Protein AF-A0A920F0G0-F1 (afdb_monomer_lite)

Structure (mmCIF, N/CA/C/O backbone):
data_AF-A0A920F0G0-F1
#
_entry.id   AF-A0A920F0G0-F1
#
loop_
_atom_site.group_PDB
_atom_s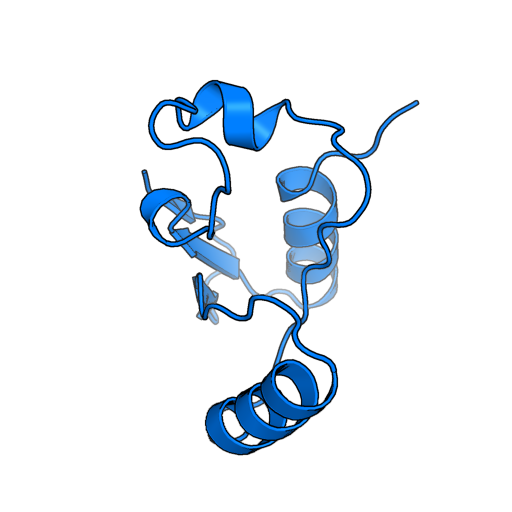ite.id
_atom_site.type_symbol
_atom_site.label_atom_id
_atom_site.label_alt_id
_atom_site.label_comp_id
_atom_site.label_asym_id
_atom_site.label_entity_id
_atom_site.label_seq_id
_atom_site.pdbx_PDB_ins_code
_atom_site.Cartn_x
_atom_site.Cartn_y
_atom_site.Cartn_z
_atom_site.occupancy
_atom_site.B_iso_or_equiv
_atom_site.auth_seq_id
_atom_site.auth_comp_id
_atom_site.auth_asym_id
_atom_site.auth_atom_id
_atom_site.pdbx_PDB_model_num
ATOM 1 N N . MET A 1 1 ? 13.093 19.922 0.514 1.00 31.78 1 MET A N 1
ATOM 2 C CA . MET A 1 1 ? 12.876 19.098 1.717 1.00 31.78 1 MET A CA 1
ATOM 3 C C . MET A 1 1 ? 11.887 18.017 1.307 1.00 31.78 1 MET A C 1
ATOM 5 O O . MET A 1 1 ? 10.815 18.391 0.843 1.00 31.78 1 MET A O 1
ATOM 9 N N . PRO A 1 2 ? 12.292 16.745 1.293 1.00 37.50 2 PRO A N 1
ATOM 10 C CA . PRO A 1 2 ? 11.541 15.662 0.667 1.00 37.50 2 PRO A CA 1
ATOM 11 C C . PRO A 1 2 ? 10.3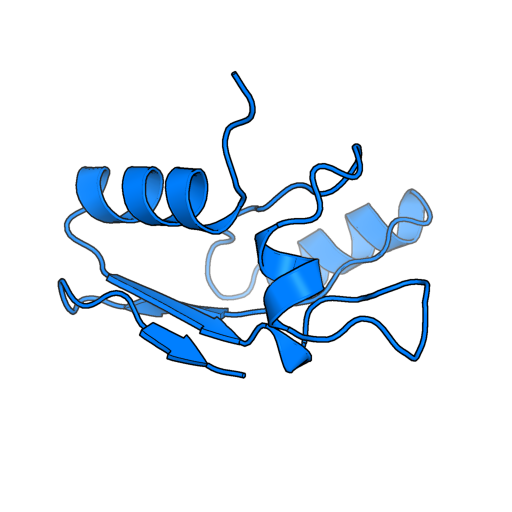82 15.239 1.573 1.00 37.50 2 PRO A C 1
ATOM 13 O O . PRO A 1 2 ? 10.551 15.118 2.782 1.00 37.50 2 PRO A O 1
ATOM 16 N N . LEU A 1 3 ? 9.182 15.107 1.007 1.00 42.09 3 LEU A N 1
ATOM 17 C CA . LEU A 1 3 ? 7.971 14.722 1.732 1.00 42.09 3 LEU A CA 1
ATOM 18 C C . LEU A 1 3 ? 7.706 13.232 1.499 1.00 42.09 3 LEU A C 1
ATOM 20 O O . LEU A 1 3 ? 7.221 12.840 0.439 1.00 42.09 3 LEU A O 1
ATOM 24 N N . ASP A 1 4 ? 8.037 12.427 2.507 1.00 51.38 4 ASP A N 1
ATOM 25 C CA . ASP A 1 4 ? 7.868 10.974 2.546 1.00 51.38 4 ASP A CA 1
ATOM 26 C C . ASP A 1 4 ? 6.404 10.520 2.342 1.00 51.38 4 ASP A C 1
ATOM 28 O O . ASP A 1 4 ? 5.449 11.125 2.843 1.00 51.38 4 ASP A O 1
ATOM 32 N N . LEU A 1 5 ? 6.227 9.390 1.645 1.00 55.72 5 LEU A N 1
ATOM 33 C CA . LEU A 1 5 ? 4.959 8.674 1.399 1.00 55.72 5 LEU A CA 1
ATOM 34 C C . LEU A 1 5 ? 4.039 8.527 2.640 1.00 55.72 5 LEU A C 1
ATOM 36 O O . LEU A 1 5 ? 2.829 8.758 2.528 1.00 55.72 5 LEU A O 1
ATOM 40 N N . PRO A 1 6 ? 4.554 8.157 3.833 1.00 56.16 6 PRO A N 1
ATOM 41 C CA . PRO A 1 6 ? 3.752 8.116 5.053 1.00 56.16 6 PRO A CA 1
ATOM 42 C C . PRO A 1 6 ? 3.249 9.497 5.485 1.00 56.16 6 PRO A C 1
ATOM 44 O O . PRO A 1 6 ? 2.112 9.598 5.935 1.00 56.16 6 PRO A O 1
ATOM 47 N N . SER A 1 7 ? 4.041 10.558 5.314 1.00 55.19 7 SER A N 1
ATOM 48 C CA . SER A 1 7 ? 3.654 11.921 5.702 1.00 55.19 7 SER A CA 1
ATOM 49 C C . SER A 1 7 ? 2.470 12.426 4.870 1.00 55.19 7 SER A C 1
ATOM 51 O O . SER A 1 7 ? 1.458 12.852 5.427 1.00 55.19 7 SER A O 1
ATOM 53 N N . SER A 1 8 ? 2.532 12.267 3.542 1.00 56.41 8 SER A N 1
ATOM 54 C CA . SER A 1 8 ? 1.435 12.655 2.637 1.00 56.41 8 SER A CA 1
ATOM 55 C C . SER A 1 8 ? 0.165 11.820 2.848 1.00 56.41 8 SER A C 1
ATOM 57 O O . SER A 1 8 ? -0.942 12.364 2.861 1.00 56.41 8 SER A O 1
ATOM 59 N N . SER A 1 9 ? 0.310 10.516 3.105 1.00 58.88 9 SER A N 1
ATOM 60 C CA . SER A 1 9 ? -0.823 9.639 3.430 1.00 58.88 9 SER A CA 1
ATOM 61 C C . SER A 1 9 ? -1.492 10.042 4.749 1.00 58.88 9 SER A C 1
ATOM 63 O O . SER A 1 9 ? -2.715 10.150 4.818 1.00 58.88 9 SER A O 1
ATOM 65 N N . ILE A 1 10 ? -0.700 10.322 5.789 1.00 60.56 10 ILE A N 1
ATOM 66 C CA . ILE A 1 10 ? -1.197 10.759 7.102 1.00 60.56 10 ILE A CA 1
ATOM 67 C C . ILE A 1 10 ? -1.880 12.130 7.006 1.00 60.56 10 ILE A C 1
ATOM 69 O O . ILE A 1 10 ? -2.913 12.339 7.644 1.00 60.56 10 ILE A O 1
ATOM 73 N N . GLU A 1 11 ? -1.361 13.056 6.196 1.00 58.06 11 GLU A N 1
ATOM 74 C CA . GLU A 1 11 ? -1.973 14.377 6.016 1.00 58.06 11 GLU A CA 1
ATOM 75 C C . GLU A 1 11 ? -3.346 14.290 5.324 1.00 58.06 11 GLU A C 1
ATOM 77 O O . GLU A 1 11 ? -4.299 14.953 5.745 1.00 58.06 11 GLU A O 1
ATOM 82 N N . MET A 1 12 ? -3.483 13.423 4.312 1.00 59.09 12 MET A N 1
ATOM 83 C CA . MET A 1 12 ? -4.770 13.148 3.660 1.00 59.09 12 MET A CA 1
ATOM 84 C C . MET A 1 12 ? -5.775 12.476 4.609 1.00 59.09 12 MET A C 1
ATOM 86 O O . MET A 1 12 ? -6.952 12.832 4.593 1.00 59.09 12 MET A O 1
ATOM 90 N N . ALA A 1 13 ? -5.317 11.555 5.466 1.00 57.06 13 ALA A N 1
ATOM 91 C CA . ALA A 1 13 ? -6.137 10.918 6.503 1.00 57.06 13 ALA A CA 1
ATOM 92 C C . ALA A 1 13 ? -6.689 11.942 7.507 1.00 57.06 13 ALA A C 1
ATOM 94 O O . ALA A 1 13 ? -7.890 12.012 7.774 1.00 57.06 13 ALA A O 1
ATOM 95 N N . SER A 1 14 ? -5.785 12.784 8.018 1.00 54.81 14 SER A N 1
ATOM 96 C CA . SER A 1 14 ? -6.057 13.766 9.066 1.00 54.81 14 SER A CA 1
ATOM 97 C C . SER A 1 14 ? -7.092 14.806 8.625 1.00 54.81 14 SER A C 1
ATOM 99 O O . SER A 1 14 ? -8.006 15.130 9.381 1.00 54.81 14 SER A O 1
ATOM 101 N N . LYS A 1 15 ? -7.037 15.257 7.363 1.00 55.34 15 LYS A N 1
ATOM 102 C CA . LYS A 1 15 ? -8.038 16.181 6.796 1.00 55.34 15 LYS A CA 1
ATOM 103 C C . LYS A 1 15 ? -9.429 15.552 6.618 1.00 55.34 15 LYS A C 1
ATOM 105 O O . LYS A 1 15 ? -10.405 16.291 6.531 1.00 55.34 15 LYS A O 1
ATOM 110 N N . GLY A 1 16 ? -9.528 14.220 6.580 1.00 56.97 16 GLY A N 1
ATOM 111 C CA . GLY A 1 16 ? -10.788 13.481 6.442 1.00 56.97 16 GLY A CA 1
ATOM 112 C C . GLY A 1 16 ? -11.406 12.989 7.755 1.00 56.97 16 GLY A C 1
ATOM 113 O O . GLY A 1 16 ? -12.506 12.450 7.719 1.00 56.97 16 GLY A O 1
ATOM 114 N N . ASN A 1 17 ? -10.733 13.149 8.904 1.00 59.00 17 ASN A N 1
ATOM 115 C CA . ASN A 1 17 ? -11.104 12.507 10.179 1.00 59.00 17 ASN A CA 1
ATOM 116 C C . ASN A 1 17 ? -11.171 10.962 10.102 1.00 59.00 17 ASN A C 1
ATOM 118 O O . ASN A 1 17 ? -11.814 10.312 10.927 1.00 59.00 17 ASN A O 1
ATOM 122 N N . LEU A 1 18 ? -10.494 10.389 9.105 1.00 65.81 18 LEU A N 1
ATOM 123 C CA . LEU A 1 18 ? -10.395 8.962 8.817 1.00 65.81 18 LEU A CA 1
ATOM 124 C C . LEU A 1 18 ? -8.973 8.503 9.155 1.00 65.81 18 LEU A C 1
ATOM 126 O O . LEU A 1 18 ? -8.024 9.278 9.077 1.00 65.81 18 LEU A O 1
ATOM 130 N N . GLY A 1 19 ? -8.798 7.244 9.520 1.00 73.38 19 GLY A N 1
ATOM 131 C CA . GLY A 1 19 ? -7.482 6.623 9.675 1.00 73.38 19 GLY A CA 1
ATOM 132 C C . GLY A 1 19 ? -7.121 5.823 8.445 1.00 73.38 19 GLY A C 1
ATOM 133 O O . GLY A 1 19 ? -7.977 5.488 7.628 1.00 73.38 19 GLY A O 1
ATOM 134 N N . ILE A 1 20 ? -5.850 5.472 8.319 1.00 79.06 20 ILE A N 1
ATOM 135 C CA . ILE A 1 20 ? -5.369 4.668 7.197 1.00 79.06 20 ILE A CA 1
ATOM 136 C C . ILE A 1 20 ? -4.658 3.434 7.724 1.00 79.06 20 ILE A C 1
ATOM 138 O O . ILE A 1 20 ? -3.813 3.524 8.612 1.00 79.06 20 ILE A O 1
ATOM 142 N N . GLU A 1 21 ? -4.984 2.282 7.147 1.00 83.88 21 GLU A N 1
ATOM 143 C CA . GLU A 1 21 ? -4.205 1.061 7.293 1.00 83.88 21 GLU A CA 1
ATOM 144 C C . GLU A 1 21 ? -3.423 0.807 6.000 1.00 83.88 21 GLU A C 1
ATOM 146 O O . GLU A 1 21 ? -4.027 0.536 4.961 1.00 83.88 21 GLU A O 1
ATOM 151 N N . LEU A 1 22 ? -2.093 0.905 6.064 1.00 81.75 22 LEU A N 1
ATOM 152 C CA . LEU A 1 22 ? -1.171 0.650 4.954 1.00 81.75 22 LEU A CA 1
ATOM 153 C C . LEU A 1 22 ? -0.325 -0.590 5.241 1.00 81.75 22 LEU A C 1
ATOM 155 O O . LEU A 1 22 ? 0.205 -0.748 6.334 1.00 81.75 22 LEU A O 1
ATOM 159 N N . HIS A 1 23 ? -0.166 -1.438 4.235 1.00 81.56 23 HIS A N 1
ATOM 160 C CA . HIS A 1 23 ? 0.628 -2.662 4.232 1.00 81.56 23 HIS A CA 1
ATOM 161 C C . HIS A 1 23 ? 1.808 -2.462 3.281 1.00 81.56 23 HIS A C 1
ATOM 163 O O . HIS A 1 23 ? 1.652 -2.510 2.059 1.00 81.56 23 HIS A O 1
ATOM 169 N N . LEU A 1 24 ? 2.987 -2.194 3.837 1.00 75.88 24 LEU A N 1
ATOM 170 C CA . LEU A 1 24 ? 4.182 -1.860 3.062 1.00 75.88 24 LEU A CA 1
ATOM 171 C C . LEU A 1 24 ? 4.788 -3.069 2.342 1.00 75.88 24 LEU A C 1
ATOM 173 O O . LEU A 1 24 ? 5.379 -2.898 1.283 1.00 75.88 24 LEU A O 1
ATOM 177 N N . ASN A 1 25 ? 4.557 -4.289 2.828 1.00 76.25 25 ASN A N 1
ATOM 178 C CA . ASN A 1 25 ? 4.906 -5.524 2.110 1.00 76.25 25 ASN A CA 1
ATOM 179 C C . ASN A 1 25 ? 4.183 -5.709 0.770 1.00 76.25 25 ASN A C 1
ATOM 181 O O . ASN A 1 25 ? 4.631 -6.494 -0.061 1.00 76.25 25 ASN A O 1
ATOM 185 N N . LYS A 1 26 ? 3.061 -5.016 0.552 1.00 76.44 26 LYS A N 1
ATOM 186 C CA . LYS A 1 26 ? 2.320 -5.055 -0.714 1.00 76.44 26 LYS A CA 1
ATOM 187 C C . LYS A 1 26 ? 2.776 -3.991 -1.703 1.00 76.44 26 LYS A C 1
ATOM 189 O O . LYS A 1 26 ? 2.259 -3.960 -2.818 1.00 76.44 26 LYS A O 1
ATOM 194 N N . VAL A 1 27 ? 3.690 -3.104 -1.306 1.00 77.56 27 VAL A N 1
ATOM 195 C CA . VAL A 1 27 ? 4.214 -2.067 -2.195 1.00 77.56 27 VAL A CA 1
ATOM 196 C C . VAL A 1 27 ? 5.082 -2.747 -3.256 1.00 77.56 27 VAL A C 1
ATOM 198 O O . VAL A 1 27 ? 6.088 -3.365 -2.900 1.00 77.56 27 VAL A O 1
ATOM 201 N N . PRO A 1 28 ? 4.724 -2.649 -4.550 1.00 71.06 28 PRO A N 1
ATOM 202 C CA . PRO A 1 28 ? 5.526 -3.221 -5.616 1.00 71.06 28 PRO A CA 1
ATOM 203 C C . PRO A 1 28 ? 6.883 -2.518 -5.620 1.00 71.06 28 PRO A C 1
ATOM 205 O O . PRO A 1 28 ? 6.980 -1.301 -5.785 1.00 71.06 28 PRO A O 1
ATOM 208 N N . CYS A 1 29 ? 7.932 -3.297 -5.385 1.00 65.81 29 CYS A N 1
ATOM 209 C CA . CYS A 1 29 ? 9.309 -2.839 -5.390 1.00 65.81 29 CYS A CA 1
ATOM 210 C C . CYS A 1 29 ? 10.018 -3.534 -6.550 1.00 65.81 29 CYS A C 1
ATOM 212 O O . CYS A 1 29 ? 9.951 -4.754 -6.675 1.00 65.81 29 CYS A O 1
ATOM 214 N N . ARG A 1 30 ? 10.689 -2.758 -7.409 1.00 62.59 30 ARG A N 1
ATOM 215 C CA . ARG A 1 30 ? 11.486 -3.307 -8.521 1.00 62.59 30 ARG A CA 1
ATOM 216 C C . ARG A 1 30 ? 12.746 -4.033 -8.038 1.00 62.59 30 ARG A C 1
ATOM 218 O O . ARG A 1 30 ? 13.290 -4.853 -8.766 1.00 62.59 30 ARG A O 1
ATOM 225 N N . GLU A 1 31 ? 13.189 -3.749 -6.817 1.00 59.66 31 GLU A N 1
ATOM 226 C CA . GLU A 1 31 ? 14.303 -4.430 -6.162 1.00 59.66 31 GLU A CA 1
ATOM 227 C C . GLU A 1 31 ? 13.777 -5.438 -5.133 1.00 59.66 31 GLU A C 1
ATOM 229 O O . GLU A 1 31 ? 13.122 -5.058 -4.163 1.00 59.66 31 GLU A O 1
ATOM 234 N N . GLU A 1 32 ? 14.107 -6.722 -5.311 1.00 54.09 32 GLU A N 1
ATOM 235 C CA . GLU A 1 32 ? 13.676 -7.840 -4.447 1.00 54.09 32 GLU A CA 1
ATOM 236 C C . GLU A 1 32 ? 14.176 -7.757 -2.987 1.00 54.09 32 GLU A C 1
ATOM 238 O O . GLU A 1 32 ? 13.803 -8.590 -2.163 1.00 54.09 32 GLU A O 1
ATOM 243 N N . LYS A 1 33 ? 15.038 -6.789 -2.644 1.00 56.38 33 LYS A N 1
ATOM 244 C CA . LYS A 1 33 ? 15.725 -6.714 -1.340 1.00 56.38 33 LYS A CA 1
ATOM 245 C C . LYS A 1 33 ? 15.570 -5.388 -0.602 1.00 56.38 33 LYS A C 1
ATOM 247 O O . LYS A 1 33 ? 16.339 -5.127 0.317 1.00 56.38 33 LYS A O 1
ATOM 252 N N . MET A 1 34 ? 14.590 -4.564 -0.964 1.00 62.34 34 MET A N 1
ATOM 253 C CA . MET A 1 34 ? 14.356 -3.323 -0.229 1.00 62.34 34 MET A CA 1
ATOM 254 C C . MET A 1 34 ? 13.685 -3.638 1.113 1.00 62.34 34 MET A C 1
ATOM 256 O O . MET A 1 34 ? 12.586 -4.194 1.163 1.00 62.34 34 MET A O 1
ATOM 260 N N . THR A 1 35 ? 14.354 -3.312 2.216 1.00 66.31 35 THR A N 1
ATOM 261 C CA . THR A 1 35 ? 13.771 -3.448 3.551 1.00 66.31 35 THR A CA 1
ATOM 262 C C . THR A 1 35 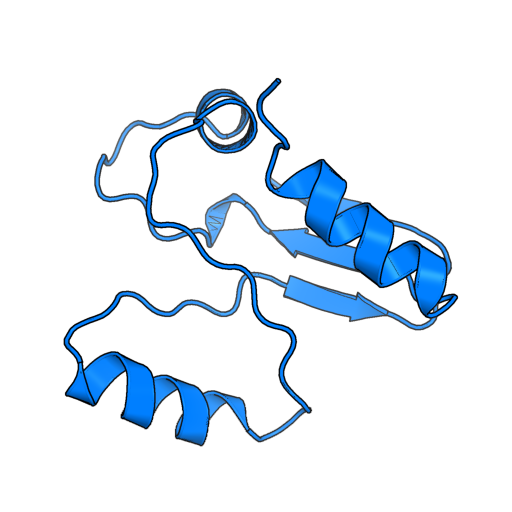? 12.623 -2.450 3.717 1.00 66.31 35 THR A C 1
ATOM 264 O O . THR A 1 35 ? 12.626 -1.382 3.101 1.00 66.31 35 THR A O 1
ATOM 267 N N . PRO A 1 36 ? 11.632 -2.721 4.581 1.00 65.00 36 PRO A N 1
ATOM 268 C CA . PRO A 1 36 ? 10.516 -1.796 4.733 1.00 65.00 36 PRO A CA 1
ATOM 269 C C . PRO A 1 36 ? 10.918 -0.404 5.245 1.00 65.00 36 PRO A C 1
ATOM 271 O O . PRO A 1 36 ? 10.245 0.582 4.953 1.00 65.00 36 PRO A O 1
ATOM 274 N N . TYR A 1 37 ? 12.042 -0.314 5.961 1.00 64.56 37 TYR A N 1
ATOM 275 C CA . TYR A 1 37 ? 12.639 0.952 6.382 1.00 64.56 37 TYR A CA 1
ATOM 276 C C . TYR A 1 37 ? 13.199 1.743 5.191 1.00 64.56 37 TYR A C 1
ATOM 278 O O . TYR A 1 37 ? 12.982 2.948 5.086 1.00 64.56 37 TYR A O 1
ATOM 286 N N . GLU A 1 38 ? 13.847 1.060 4.247 1.00 65.25 38 GLU A N 1
ATOM 287 C CA . GLU A 1 38 ? 14.309 1.664 2.995 1.00 65.25 38 GLU A CA 1
ATOM 288 C C . GLU A 1 38 ? 13.133 2.074 2.105 1.00 65.25 38 GLU A C 1
ATOM 290 O O . GLU A 1 38 ? 13.196 3.134 1.500 1.00 65.25 38 GLU A O 1
ATOM 295 N N . ILE A 1 39 ? 12.025 1.321 2.082 1.00 66.94 39 ILE A N 1
ATOM 296 C CA . ILE A 1 39 ? 10.796 1.735 1.376 1.00 66.94 39 ILE A CA 1
ATOM 297 C C . ILE A 1 39 ? 10.238 3.039 1.965 1.00 66.94 39 ILE A C 1
ATOM 299 O O . ILE A 1 39 ? 9.782 3.896 1.211 1.00 66.94 39 ILE A O 1
ATOM 303 N N . MET A 1 40 ? 10.279 3.205 3.293 1.00 65.75 40 MET A N 1
ATOM 304 C CA . MET A 1 40 ? 9.800 4.424 3.956 1.00 65.75 40 MET A CA 1
ATOM 305 C C . MET A 1 40 ? 10.689 5.647 3.708 1.00 65.75 40 MET A C 1
ATOM 307 O O . MET A 1 40 ? 10.147 6.745 3.673 1.00 65.75 40 MET A O 1
ATOM 311 N N . LEU A 1 41 ? 12.004 5.460 3.552 1.00 62.31 41 LEU A N 1
ATOM 312 C CA . LEU A 1 41 ? 12.988 6.536 3.339 1.00 62.31 41 LEU A CA 1
ATOM 313 C C . LEU A 1 41 ? 13.373 6.744 1.866 1.00 62.31 41 LEU A C 1
ATOM 315 O O . LEU A 1 41 ? 14.159 7.635 1.544 1.00 62.31 41 LEU A O 1
ATOM 319 N N . SER A 1 42 ? 12.890 5.892 0.960 1.00 57.75 42 SER A N 1
ATOM 320 C CA . SER A 1 42 ? 13.225 5.976 -0.457 1.00 57.75 42 SER A CA 1
ATOM 321 C C . SER A 1 42 ? 12.494 7.157 -1.089 1.00 57.75 42 SER A C 1
ATOM 323 O O . SER A 1 42 ? 11.348 7.044 -1.516 1.00 57.75 42 SER A O 1
ATOM 325 N N . GLU A 1 43 ? 13.209 8.270 -1.249 1.00 55.12 43 GLU A N 1
ATOM 326 C CA . GLU A 1 43 ? 12.808 9.425 -2.070 1.00 55.12 43 GLU A CA 1
ATOM 327 C C . GLU A 1 43 ? 12.739 9.116 -3.575 1.00 55.12 43 GLU A C 1
ATOM 329 O O . GLU A 1 43 ? 12.570 10.028 -4.387 1.00 55.12 43 GLU A O 1
ATOM 334 N N . SER A 1 44 ? 12.925 7.849 -3.970 1.00 53.72 44 SER A N 1
ATOM 335 C CA . SER A 1 44 ? 12.945 7.435 -5.367 1.00 53.72 44 SER A CA 1
ATOM 336 C C . SER A 1 44 ? 11.669 7.915 -6.050 1.00 53.72 44 SER A C 1
ATOM 338 O O . SER A 1 44 ? 10.556 7.460 -5.767 1.00 53.72 44 SER A O 1
ATOM 340 N N . GLN A 1 45 ? 11.887 8.910 -6.908 1.00 51.09 45 GLN A N 1
ATOM 341 C CA . GLN A 1 45 ? 10.891 9.565 -7.728 1.00 51.09 45 GLN A CA 1
ATOM 342 C C . GLN A 1 45 ? 10.085 8.509 -8.495 1.00 51.09 45 GLN A C 1
ATOM 344 O O . GLN A 1 45 ? 10.634 7.482 -8.884 1.00 51.09 45 GLN A O 1
ATOM 349 N N . GLU A 1 46 ? 8.798 8.809 -8.716 1.00 62.38 46 GLU A N 1
ATOM 350 C CA . GLU A 1 46 ? 7.798 8.026 -9.478 1.00 62.38 46 GLU A CA 1
ATOM 351 C C . GLU A 1 46 ? 6.883 7.062 -8.691 1.00 62.38 46 GLU A C 1
ATOM 353 O O . GLU A 1 46 ? 6.268 6.177 -9.284 1.00 62.38 46 GLU A O 1
ATOM 358 N N . ARG A 1 47 ? 6.683 7.247 -7.378 1.00 70.62 47 ARG A N 1
ATOM 359 C CA . ARG A 1 47 ? 5.612 6.543 -6.637 1.00 70.62 47 ARG A CA 1
ATOM 360 C C . ARG A 1 47 ? 4.479 7.496 -6.259 1.00 70.62 47 ARG A C 1
ATOM 362 O O . ARG A 1 47 ? 4.703 8.498 -5.589 1.00 70.62 47 ARG A O 1
ATOM 369 N N . MET A 1 48 ? 3.258 7.180 -6.692 1.00 73.44 48 MET A N 1
ATOM 370 C CA . MET A 1 48 ? 2.053 7.964 -6.402 1.00 73.44 48 MET A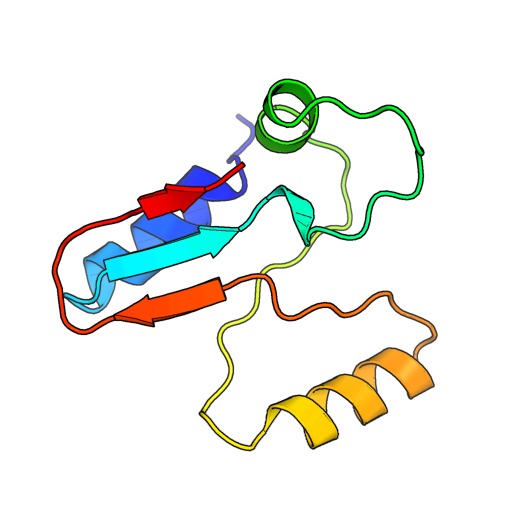 CA 1
ATOM 371 C C . MET A 1 48 ? 1.066 7.129 -5.588 1.00 73.44 48 MET A C 1
ATOM 373 O O . MET A 1 48 ? 0.751 5.999 -5.955 1.00 73.44 48 MET A O 1
ATOM 377 N N . LEU A 1 49 ? 0.564 7.700 -4.492 1.00 78.69 49 LEU A N 1
ATOM 378 C CA . LEU A 1 49 ? -0.500 7.104 -3.691 1.00 78.69 49 LEU A CA 1
ATOM 379 C C . LEU A 1 49 ? -1.844 7.707 -4.098 1.00 78.69 49 LEU A C 1
ATOM 381 O O . LEU A 1 49 ? -1.969 8.921 -4.242 1.00 78.69 49 LEU A O 1
ATOM 385 N N . ILE A 1 50 ? -2.845 6.854 -4.303 1.00 80.00 50 ILE A N 1
ATOM 386 C CA . ILE A 1 50 ? -4.176 7.265 -4.753 1.00 80.00 50 ILE A CA 1
ATOM 387 C C . ILE A 1 50 ? -5.211 6.574 -3.874 1.00 80.00 50 ILE A C 1
ATOM 389 O O . ILE A 1 50 ? -5.132 5.369 -3.636 1.00 80.00 50 ILE A O 1
ATOM 393 N N . VAL A 1 51 ? -6.197 7.340 -3.412 1.00 82.75 51 VAL A N 1
ATOM 394 C CA . VAL A 1 51 ? -7.371 6.803 -2.720 1.00 82.75 51 VAL A CA 1
ATOM 395 C C . VAL A 1 51 ? -8.456 6.545 -3.756 1.00 82.75 51 VAL A C 1
ATOM 397 O O . VAL A 1 51 ? -8.828 7.439 -4.517 1.00 82.75 51 VAL A O 1
ATOM 400 N N . LEU A 1 52 ? -8.948 5.312 -3.794 1.00 82.25 52 LEU A N 1
ATOM 401 C CA . LEU A 1 52 ? -10.025 4.891 -4.680 1.00 82.25 52 LEU A CA 1
ATOM 402 C C . LEU A 1 52 ? -11.285 4.608 -3.866 1.00 82.25 52 LEU A C 1
ATOM 404 O O . LEU A 1 52 ? -11.220 4.197 -2.711 1.00 82.25 52 LEU A O 1
ATOM 408 N N . GLU A 1 53 ? -12.434 4.817 -4.497 1.00 81.06 53 GLU A N 1
ATOM 409 C CA . GLU A 1 53 ? -13.725 4.408 -3.950 1.00 81.06 53 GLU A CA 1
ATOM 410 C C . GLU A 1 53 ? -13.877 2.882 -4.052 1.00 81.06 53 GLU A C 1
ATOM 412 O O . GLU A 1 53 ? -13.462 2.289 -5.055 1.00 81.06 53 GLU A O 1
ATOM 417 N N . ASN A 1 54 ? -14.493 2.254 -3.045 1.00 79.81 54 ASN A N 1
ATOM 418 C CA . ASN A 1 54 ? -14.695 0.802 -3.022 1.00 79.81 54 ASN A CA 1
ATOM 419 C C . ASN A 1 54 ? -15.410 0.323 -4.296 1.00 79.81 54 ASN A C 1
ATOM 421 O O . ASN A 1 54 ? -16.455 0.856 -4.675 1.00 79.81 54 ASN A O 1
ATOM 425 N N . GLY A 1 55 ? -14.856 -0.699 -4.949 1.00 84.75 55 GLY A N 1
ATOM 426 C CA . GLY A 1 55 ? -15.385 -1.267 -6.193 1.00 84.75 55 GLY A CA 1
ATOM 427 C C . GLY A 1 55 ? -14.811 -0.654 -7.477 1.00 84.75 55 GLY A C 1
ATOM 428 O O . GLY A 1 55 ? -15.083 -1.164 -8.569 1.00 84.75 55 GLY A O 1
ATOM 429 N N . LYS A 1 56 ? -14.001 0.413 -7.392 1.00 85.56 56 LYS A N 1
ATOM 430 C CA . LYS A 1 56 ? -13.317 1.020 -8.554 1.00 85.56 56 LYS A CA 1
ATOM 431 C C . LYS A 1 56 ? -11.909 0.470 -8.801 1.00 85.56 56 LYS A C 1
ATOM 433 O O . LYS A 1 56 ? -11.254 0.892 -9.753 1.00 85.56 56 LYS A O 1
ATOM 438 N N . GLU A 1 57 ? -11.448 -0.499 -8.017 1.00 86.56 57 GLU A N 1
ATOM 439 C CA . GLU A 1 57 ? -10.096 -1.066 -8.099 1.00 86.56 57 GLU A CA 1
ATOM 440 C C . GLU A 1 57 ? -9.851 -1.725 -9.459 1.00 86.56 57 GLU A C 1
ATOM 442 O O . GLU A 1 57 ? -8.810 -1.517 -10.076 1.00 86.56 57 GLU A O 1
ATOM 447 N N . ASN A 1 58 ? -10.841 -2.454 -9.983 1.00 87.19 58 ASN A N 1
ATOM 448 C CA . ASN A 1 58 ? -10.746 -3.093 -11.298 1.00 87.19 58 ASN A CA 1
ATOM 449 C C . ASN A 1 58 ? -10.662 -2.076 -12.444 1.00 87.19 58 ASN A C 1
ATOM 451 O O . ASN A 1 58 ? -9.987 -2.321 -13.444 1.00 87.19 58 ASN A O 1
ATOM 455 N N . LEU A 1 59 ? -11.353 -0.939 -12.316 1.00 88.44 59 LEU A N 1
ATOM 456 C CA . LEU A 1 59 ? -11.291 0.130 -13.309 1.00 88.44 59 LEU A CA 1
ATOM 457 C C . LEU A 1 59 ? -9.924 0.814 -13.267 1.00 88.44 59 LEU A C 1
ATOM 459 O O . LEU A 1 59 ? -9.303 0.989 -14.312 1.00 88.44 59 LEU A O 1
ATOM 463 N N . ALA A 1 60 ? -9.448 1.145 -12.065 1.00 87.12 60 ALA A N 1
ATOM 464 C CA . ALA A 1 60 ? -8.121 1.706 -11.861 1.00 87.12 60 ALA A CA 1
ATOM 465 C C . ALA A 1 60 ? -7.051 0.773 -12.435 1.00 87.12 60 ALA A C 1
ATOM 467 O O . ALA A 1 60 ? -6.267 1.203 -13.276 1.00 87.12 60 ALA A O 1
ATOM 468 N N . LYS A 1 61 ? -7.095 -0.521 -12.092 1.00 87.19 61 LYS A N 1
ATOM 469 C CA . LYS A 1 61 ? -6.159 -1.523 -12.609 1.00 87.19 61 LYS A CA 1
ATOM 470 C C . LYS A 1 61 ? -6.115 -1.531 -14.139 1.00 87.19 61 LYS A C 1
ATOM 472 O O . LYS A 1 61 ? -5.033 -1.480 -14.702 1.00 87.19 61 LYS A O 1
ATOM 477 N N . LYS A 1 62 ? -7.265 -1.506 -14.823 1.00 90.56 62 LYS A N 1
ATOM 478 C CA . LYS A 1 62 ? -7.310 -1.438 -16.298 1.00 90.56 62 LYS A CA 1
ATOM 479 C C . LYS A 1 62 ? -6.648 -0.179 -16.864 1.00 90.56 62 LYS A C 1
ATOM 481 O O . LYS A 1 62 ? -6.051 -0.240 -17.936 1.00 90.56 62 LYS A O 1
ATOM 486 N N . ILE A 1 63 ? -6.780 0.958 -16.180 1.00 89.25 63 ILE A N 1
ATOM 487 C CA . ILE A 1 63 ? -6.120 2.204 -16.582 1.00 89.25 63 ILE A CA 1
ATOM 488 C C . ILE A 1 63 ? -4.607 2.046 -16.418 1.00 89.25 63 ILE A C 1
ATOM 490 O O . ILE A 1 63 ? -3.888 2.270 -17.384 1.00 89.25 63 ILE A O 1
ATOM 494 N N . PHE A 1 64 ? -4.126 1.609 -15.253 1.00 87.94 64 PHE A N 1
ATOM 495 C CA . PHE A 1 64 ? -2.691 1.422 -15.010 1.00 87.94 64 PHE A CA 1
ATOM 496 C C . PHE A 1 64 ? -2.068 0.365 -15.934 1.00 87.94 64 PHE A C 1
ATOM 498 O O . PHE A 1 64 ? -1.021 0.631 -16.522 1.00 87.94 64 PHE A O 1
ATOM 505 N N . ASP A 1 65 ? -2.759 -0.755 -16.173 1.00 87.50 65 ASP A N 1
ATOM 506 C CA . ASP A 1 65 ? -2.344 -1.796 -17.123 1.00 87.50 65 ASP A CA 1
ATOM 507 C C . ASP A 1 65 ? -2.185 -1.214 -18.547 1.00 87.50 65 ASP A C 1
ATOM 509 O O . ASP A 1 65 ? -1.211 -1.512 -19.234 1.00 87.50 65 ASP A O 1
ATOM 513 N N . LYS A 1 66 ? -3.098 -0.331 -18.994 1.00 90.81 66 LYS A N 1
ATOM 514 C CA . LYS A 1 66 ? -3.016 0.326 -20.317 1.00 90.81 66 LYS A CA 1
ATOM 515 C C . LYS A 1 66 ? -1.756 1.185 -20.470 1.00 90.81 66 LYS A C 1
ATOM 517 O O . LYS A 1 66 ? -1.234 1.298 -21.577 1.00 90.81 66 LYS A O 1
ATOM 522 N N . TRP A 1 67 ? -1.299 1.805 -19.387 1.00 87.81 67 TRP A N 1
ATOM 523 C CA . TRP A 1 67 ? -0.103 2.651 -19.368 1.00 87.81 67 TRP A CA 1
ATOM 524 C C . TRP A 1 67 ? 1.160 1.893 -18.939 1.00 87.81 67 TRP A C 1
ATOM 526 O O . TRP A 1 67 ? 2.213 2.512 -18.811 1.00 87.81 67 TRP A O 1
ATOM 536 N N . ASN A 1 68 ? 1.068 0.570 -18.749 1.00 82.81 68 ASN A N 1
ATOM 537 C CA . ASN A 1 68 ? 2.158 -0.287 -18.286 1.00 82.81 68 ASN A CA 1
ATOM 538 C C . ASN A 1 68 ? 2.790 0.210 -16.969 1.00 82.81 68 ASN A C 1
ATOM 540 O O . ASN A 1 68 ? 4.011 0.222 -16.811 1.00 82.81 68 ASN A O 1
ATOM 544 N N . LEU A 1 69 ? 1.937 0.666 -16.049 1.00 83.44 69 LEU A N 1
ATOM 545 C CA . LEU A 1 69 ? 2.311 1.133 -14.717 1.00 83.44 69 LEU A CA 1
ATOM 546 C C . LEU A 1 69 ? 1.978 0.069 -13.668 1.00 83.44 69 LEU A C 1
ATOM 548 O O . LEU A 1 69 ? 0.921 -0.561 -13.725 1.00 83.44 69 LEU A O 1
ATOM 552 N N . ASP A 1 70 ? 2.854 -0.078 -12.677 1.00 82.50 70 ASP A N 1
ATOM 553 C CA . ASP A 1 70 ? 2.634 -0.981 -11.550 1.00 82.50 70 ASP A CA 1
ATOM 554 C C . ASP A 1 70 ? 1.510 -0.446 -10.647 1.00 82.50 70 ASP A C 1
ATOM 556 O O . ASP A 1 70 ? 1.544 0.697 -10.188 1.00 82.50 70 ASP A O 1
ATOM 560 N N . PHE A 1 71 ? 0.506 -1.283 -10.374 1.00 84.88 71 PHE A N 1
ATOM 561 C CA . PHE A 1 71 ? -0.623 -0.942 -9.509 1.00 84.88 71 PHE A CA 1
ATOM 562 C C . PHE A 1 71 ? -0.860 -2.037 -8.473 1.00 84.88 71 PHE A C 1
ATOM 564 O O . PHE A 1 71 ? -1.072 -3.202 -8.814 1.00 84.88 71 PHE A O 1
ATOM 571 N N . ALA A 1 72 ? -0.888 -1.647 -7.201 1.00 85.19 72 ALA A N 1
ATOM 572 C CA . ALA A 1 72 ? -1.192 -2.540 -6.094 1.00 85.19 72 ALA A CA 1
ATOM 573 C C . ALA A 1 72 ? -2.071 -1.838 -5.060 1.00 85.19 72 ALA A C 1
ATOM 575 O O . ALA A 1 72 ? -1.843 -0.683 -4.698 1.00 85.19 72 ALA A O 1
ATOM 576 N N . VAL A 1 73 ? -3.057 -2.567 -4.541 1.00 86.56 73 VAL A N 1
ATOM 577 C CA . VAL A 1 73 ? -3.847 -2.112 -3.396 1.00 86.56 73 VAL A CA 1
ATOM 578 C C . VAL A 1 73 ? -3.063 -2.426 -2.126 1.00 86.56 73 VAL A C 1
ATOM 580 O O . VAL A 1 73 ? -2.990 -3.576 -1.687 1.00 86.56 73 VAL A O 1
ATOM 583 N N . ILE A 1 74 ? -2.470 -1.386 -1.545 1.00 84.88 74 ILE A N 1
ATOM 584 C CA . ILE A 1 74 ? -1.599 -1.497 -0.370 1.00 84.88 74 ILE A CA 1
ATOM 585 C C . ILE A 1 74 ? -2.323 -1.226 0.949 1.00 84.88 74 ILE A C 1
ATOM 587 O O . ILE A 1 74 ? -1.709 -1.295 2.002 1.00 84.88 74 ILE A O 1
ATOM 591 N N . GLY A 1 75 ? -3.614 -0.904 0.942 1.00 87.00 75 GLY A N 1
ATOM 592 C CA . GLY A 1 75 ? -4.287 -0.505 2.170 1.00 87.00 75 GLY A CA 1
ATOM 593 C C . GLY A 1 75 ? -5.728 -0.076 1.982 1.00 87.00 75 GLY A C 1
ATOM 594 O O . GLY A 1 75 ? -6.285 -0.179 0.890 1.00 87.00 75 GLY A O 1
ATOM 595 N N . LYS A 1 76 ? -6.319 0.409 3.072 1.00 85.00 76 LYS A N 1
ATOM 596 C CA . LYS A 1 76 ? -7.674 0.962 3.101 1.00 85.00 76 LYS A CA 1
ATOM 597 C C . LYS A 1 76 ? -7.765 2.119 4.085 1.00 85.00 76 LYS A C 1
ATOM 599 O O . LYS A 1 76 ? -7.055 2.156 5.092 1.00 85.00 76 LYS A O 1
ATOM 604 N N . THR A 1 77 ? -8.678 3.037 3.810 1.00 81.81 77 THR A N 1
ATOM 605 C CA . THR A 1 77 ? -9.126 4.012 4.800 1.00 81.81 77 THR A CA 1
ATOM 606 C C . THR A 1 77 ? -10.046 3.319 5.808 1.00 81.81 77 THR A C 1
ATOM 608 O O . THR A 1 77 ? -10.701 2.317 5.514 1.00 81.81 77 THR A O 1
ATOM 611 N N . THR A 1 78 ? -10.048 3.808 7.040 1.00 77.88 78 THR A N 1
ATOM 612 C CA . THR A 1 78 ? -10.861 3.300 8.144 1.00 77.88 78 THR A CA 1
ATOM 613 C C . THR A 1 78 ? -11.536 4.472 8.840 1.00 77.88 78 THR A C 1
ATOM 615 O O . THR A 1 78 ? -10.956 5.549 8.928 1.00 77.88 78 THR A O 1
ATOM 618 N N . ASP A 1 79 ? -12.712 4.249 9.420 1.00 74.62 79 ASP A N 1
ATOM 619 C CA . ASP A 1 79 ? -13.418 5.276 10.206 1.00 74.62 79 ASP A CA 1
ATOM 620 C C . ASP A 1 79 ? -12.808 5.496 11.605 1.00 74.62 79 ASP A C 1
ATOM 622 O O . ASP A 1 79 ? -13.329 6.249 12.425 1.00 74.62 79 ASP A O 1
ATOM 626 N N . SER A 1 80 ? -11.697 4.822 11.915 1.00 64.88 80 SER A N 1
ATOM 627 C CA . SER A 1 80 ? -10.956 5.038 13.157 1.00 64.88 80 SER A CA 1
ATOM 628 C C . SER A 1 80 ? -9.928 6.140 12.944 1.00 64.88 80 SER A C 1
ATOM 630 O O . SER A 1 80 ? -9.217 6.070 11.963 1.00 64.88 80 SER A O 1
ATOM 632 N N . GLN A 1 81 ? -9.731 7.092 13.860 1.00 66.69 81 GLN A N 1
ATOM 633 C CA . GLN A 1 81 ? -8.652 8.103 13.753 1.00 66.69 81 GLN A CA 1
ATOM 634 C C . GLN A 1 81 ? -7.232 7.521 13.964 1.00 66.69 81 GLN A C 1
ATOM 636 O O . GLN A 1 81 ? -6.315 8.211 14.407 1.00 66.69 81 GLN A O 1
ATOM 641 N N . LYS A 1 82 ? -7.037 6.220 13.721 1.00 72.25 82 LYS A N 1
ATOM 642 C CA . LYS A 1 82 ? -5.771 5.519 13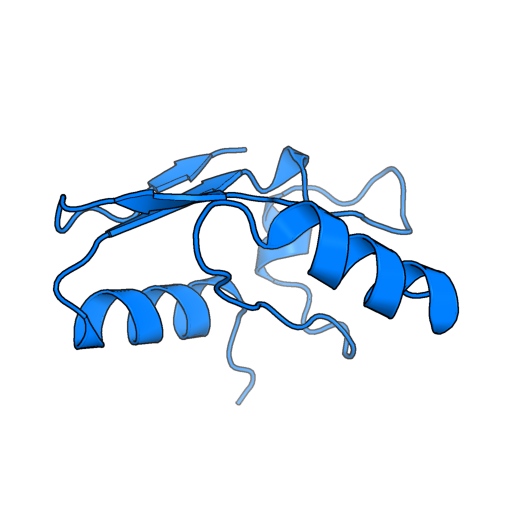.935 1.00 72.25 82 LYS A CA 1
ATOM 643 C C . LYS A 1 82 ? -5.111 5.220 12.599 1.00 72.25 82 LYS A C 1
ATOM 645 O O . LYS A 1 82 ? -5.671 4.518 11.764 1.00 72.25 82 LYS A O 1
ATOM 650 N N . ASN A 1 83 ? -3.878 5.690 12.453 1.00 74.06 83 ASN A N 1
ATOM 651 C CA . ASN A 1 83 ? -3.012 5.329 11.340 1.00 74.06 83 ASN A CA 1
ATOM 652 C C . ASN A 1 83 ? -2.205 4.086 11.720 1.00 74.06 83 ASN A C 1
ATOM 654 O O . ASN A 1 83 ? -1.563 4.055 12.772 1.00 74.06 83 ASN A O 1
ATOM 658 N N . ARG A 1 84 ? -2.259 3.047 10.888 1.00 76.62 84 ARG A N 1
ATOM 659 C CA . ARG A 1 84 ? -1.541 1.786 11.083 1.00 76.62 84 ARG A CA 1
ATOM 660 C C . ARG A 1 84 ? -0.706 1.498 9.849 1.00 76.62 84 ARG A C 1
ATOM 662 O O . ARG A 1 84 ? -1.233 1.411 8.746 1.00 76.62 84 ARG A O 1
ATOM 669 N N . ILE A 1 85 ? 0.590 1.326 10.060 1.00 76.62 85 ILE A N 1
ATOM 670 C CA . ILE A 1 85 ? 1.525 0.877 9.036 1.00 76.62 85 ILE A CA 1
ATOM 671 C C . ILE A 1 85 ? 1.953 -0.534 9.430 1.00 76.62 85 ILE A C 1
ATOM 673 O O . ILE A 1 85 ? 2.404 -0.757 10.554 1.00 76.62 85 ILE A O 1
ATOM 677 N N . ILE A 1 86 ? 1.724 -1.483 8.532 1.00 79.44 86 ILE A N 1
ATOM 678 C CA . ILE A 1 86 ? 1.995 -2.908 8.701 1.00 79.44 86 ILE A CA 1
ATOM 679 C C . ILE A 1 86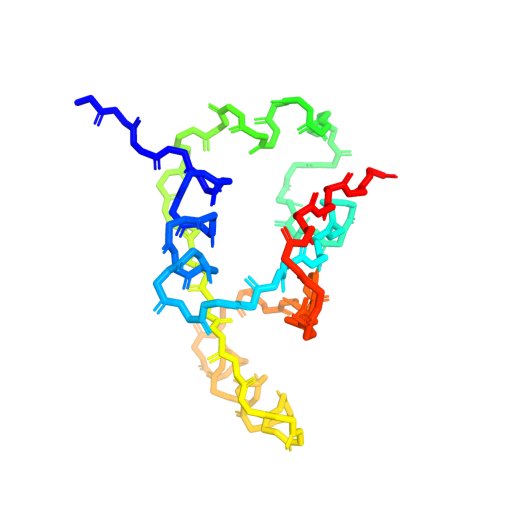 ? 3.104 -3.282 7.719 1.00 79.44 86 ILE A C 1
ATOM 681 O O . ILE A 1 86 ? 3.084 -2.859 6.561 1.00 79.44 86 ILE A O 1
ATOM 685 N N . PHE A 1 87 ? 4.069 -4.052 8.208 1.00 74.12 87 PHE A N 1
ATOM 686 C CA . PHE A 1 87 ? 5.223 -4.546 7.466 1.00 74.12 87 PHE A CA 1
ATOM 687 C C . PHE A 1 87 ? 5.063 -6.040 7.199 1.00 74.12 87 PHE A C 1
ATOM 689 O O . PHE A 1 87 ? 4.542 -6.746 8.091 1.00 74.12 87 PHE A O 1
#

Radius of gyration: 13.42 Å; chains: 1; bounding box: 31×27×34 Å

Sequence (87 aa):
MPLDLPSSSIEMASKGNLGIELHLNKVPCREEKMTPYEIMLSESQERMLIVLENGKENLAKKIFDKWNLDFAVIGKTTDSQKNRIIF

Secondary structure (DSSP, 8-state):
----HHHHHHHHHHHHT-EEEEEGGGS--SSTT--HHHHHH---S--------TT-HHHHHHHHHHTT------EEEESSS--EEE-

pLDDT: mean 71.22, std 13.4, range [31.78, 90.81]

Foldseek 3Di:
DQQWPVNVVLVVCVVVLWEKEFEQVQPDDPDPDQDSVNNRVPSPPDDDDDADDPPCLVVVVVVCVVVVHDDTDGIHIGNHSDYHYHD